Protein AF-A0A815H857-F1 (afdb_monomer_lite)

Foldseek 3Di:
DVVVVVVVVVVCVVVVNDPVVVVCPPDVPPPVCVVVVVVVVVVVVVVVVVVVVVVVVVVVVVVVCPVPPPVNVVVVVLVVVVVVLVVVVVVVVVVVQPVVLVVLVVVLVVVVVVLVVVVVVCVVVVPDDPVNVVVSVVVVVVSVVSNVDRPPDDDDDDPDCSRDDDDDDDDDDDDD

Organism: NCBI:txid392030

Secondary structure (DSSP, 8-state):
-HHHHHHHHHHHHHTT---HHHHHHH----TTTHHHHHHHHHHHHHHHHHHHHHHHHHHHHHHH-GGGSHHHHHHHHHHHHHHHHHHHHHHHHHHHHHHHHHHHHHHHHHHHHHHHHHHHHHHHTT---HHHHHHHHHHHHHHHHHHHSPPS-------S-SSPPP----------

pLDDT: mean 76.37, std 15.44, range [39.97, 94.25]

Structure (mmCIF, N/CA/C/O backbone):
data_AF-A0A815H857-F1
#
_entry.id   AF-A0A815H857-F1
#
loop_
_atom_site.group_PDB
_atom_site.id
_atom_site.type_symbol
_atom_site.label_atom_id
_atom_site.label_alt_id
_atom_site.label_comp_id
_atom_site.label_asym_id
_atom_site.label_entity_id
_atom_site.label_seq_id
_atom_site.pdbx_PDB_ins_code
_atom_site.Cartn_x
_atom_site.Cartn_y
_atom_site.Cartn_z
_atom_site.occupancy
_atom_site.B_iso_or_equiv
_atom_site.auth_seq_id
_atom_site.auth_comp_id
_atom_site.auth_asym_id
_atom_site.auth_atom_id
_atom_site.pdbx_PDB_model_num
ATOM 1 N N . THR A 1 1 ? -46.068 -2.236 51.084 1.00 50.84 1 THR A N 1
ATOM 2 C CA . THR A 1 1 ? -47.094 -2.532 52.115 1.00 50.84 1 THR A CA 1
ATOM 3 C C . THR A 1 1 ? -47.081 -1.530 53.270 1.00 50.84 1 THR A C 1
ATOM 5 O O . THR A 1 1 ? -48.155 -1.099 53.663 1.00 50.84 1 THR A O 1
ATOM 8 N N . PHE A 1 2 ? -45.919 -1.062 53.754 1.00 43.44 2 PHE A N 1
ATOM 9 C CA . PHE A 1 2 ? -45.809 -0.057 54.837 1.00 43.44 2 PHE A CA 1
ATOM 10 C C . PHE A 1 2 ? -46.367 1.346 54.489 1.00 43.44 2 PHE A C 1
ATOM 12 O O . PHE A 1 2 ? -47.055 1.949 55.307 1.00 43.44 2 PHE A O 1
ATOM 19 N N . CYS A 1 3 ? -46.169 1.842 53.257 1.00 43.06 3 CYS A N 1
ATOM 20 C CA . CYS A 1 3 ? -46.733 3.133 52.813 1.00 43.06 3 CYS A CA 1
ATOM 21 C C . CYS A 1 3 ? -48.271 3.134 52.748 1.00 43.06 3 CYS A C 1
ATOM 23 O O . CYS A 1 3 ? -48.902 4.136 53.070 1.00 43.06 3 CYS A O 1
ATOM 25 N N . ALA A 1 4 ? -48.880 1.999 52.389 1.00 42.31 4 ALA A N 1
ATOM 26 C CA . ALA A 1 4 ? -50.336 1.862 52.356 1.00 42.31 4 ALA A CA 1
ATOM 27 C C . ALA A 1 4 ? -50.934 1.883 53.773 1.00 42.31 4 ALA A C 1
ATOM 29 O O . ALA A 1 4 ? -51.968 2.499 53.996 1.00 42.31 4 ALA A O 1
ATOM 30 N N . LEU A 1 5 ? -50.247 1.278 54.748 1.00 49.97 5 LEU A N 1
ATOM 31 C CA . LEU A 1 5 ? -50.665 1.287 56.152 1.00 49.97 5 LEU A CA 1
ATOM 32 C C . LEU A 1 5 ? -50.499 2.667 56.803 1.00 49.97 5 LEU A C 1
ATOM 34 O O . LEU A 1 5 ? -51.369 3.078 57.563 1.00 49.97 5 LEU A O 1
ATOM 38 N N . TYR A 1 6 ? -49.440 3.412 56.469 1.00 55.31 6 TYR A N 1
ATOM 39 C CA . TYR A 1 6 ? -49.251 4.775 56.978 1.00 55.31 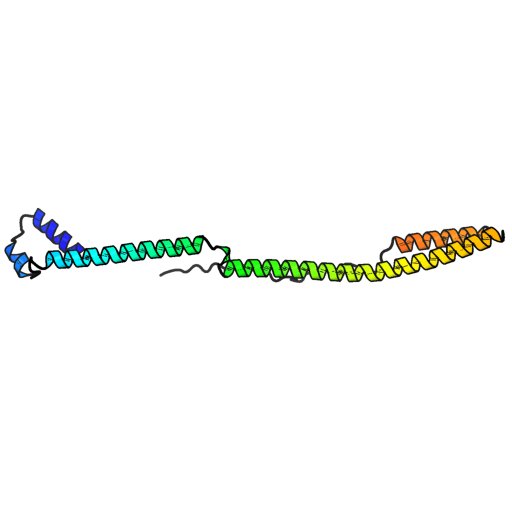6 TYR A CA 1
ATOM 40 C C . TYR A 1 6 ? -50.321 5.743 56.444 1.00 55.31 6 TYR A C 1
ATOM 42 O O . TYR A 1 6 ? -50.870 6.535 57.208 1.00 55.31 6 TYR A O 1
ATOM 50 N N . ALA A 1 7 ? -50.688 5.619 55.163 1.00 52.47 7 ALA A N 1
ATOM 51 C CA . ALA A 1 7 ? -51.769 6.401 54.564 1.00 52.47 7 ALA A CA 1
ATOM 52 C C . ALA A 1 7 ? -53.136 6.101 55.209 1.00 52.47 7 ALA A C 1
ATOM 54 O O . ALA A 1 7 ? -53.888 7.023 55.510 1.00 52.47 7 ALA A O 1
ATOM 55 N N . ILE A 1 8 ? -53.425 4.827 55.506 1.00 55.50 8 ILE A N 1
ATOM 56 C CA . ILE A 1 8 ? -54.661 4.414 56.195 1.00 55.50 8 ILE A CA 1
ATOM 57 C C . ILE A 1 8 ? -54.713 4.964 57.633 1.00 55.50 8 ILE A C 1
ATOM 59 O O . ILE A 1 8 ? -55.769 5.396 58.089 1.00 55.50 8 ILE A O 1
ATOM 63 N N . ILE A 1 9 ? -53.578 5.010 58.342 1.00 56.19 9 ILE A N 1
ATOM 64 C CA . ILE A 1 9 ? -53.494 5.552 59.710 1.00 56.19 9 ILE A CA 1
ATOM 65 C C . ILE A 1 9 ? -53.709 7.074 59.739 1.00 56.19 9 ILE A C 1
ATOM 67 O O . ILE A 1 9 ? -54.386 7.573 60.639 1.00 56.19 9 ILE A O 1
ATOM 71 N N . GLU A 1 10 ? -53.174 7.818 58.768 1.00 55.34 10 GLU A N 1
ATOM 72 C CA . GLU A 1 10 ? -53.419 9.265 58.646 1.00 55.34 10 GLU A CA 1
ATOM 73 C C . GLU A 1 10 ? -54.881 9.572 58.273 1.00 55.34 10 GLU A C 1
ATOM 75 O O . GLU A 1 10 ? -55.488 10.484 58.834 1.00 55.34 10 GLU A O 1
ATOM 80 N N . GLN A 1 11 ? -55.498 8.750 57.421 1.00 52.88 11 GLN A N 1
ATOM 81 C CA . GLN A 1 11 ? -56.905 8.899 57.035 1.00 52.88 11 GLN A CA 1
ATOM 82 C C . GLN A 1 11 ? -57.865 8.614 58.206 1.00 52.88 11 GLN A C 1
ATOM 84 O O . GLN A 1 11 ? -58.815 9.359 58.431 1.00 52.88 11 GLN A O 1
ATOM 89 N N . MET A 1 12 ? -57.550 7.622 59.046 1.00 51.62 12 MET A N 1
ATOM 90 C CA . MET A 1 12 ? -58.325 7.314 60.257 1.00 51.62 12 MET A CA 1
ATOM 91 C C . MET A 1 12 ? -58.136 8.334 61.401 1.00 51.62 12 MET A C 1
ATOM 93 O O . MET A 1 12 ? -59.004 8.435 62.272 1.00 51.62 12 MET A O 1
ATOM 97 N N . LYS A 1 13 ? -57.039 9.114 61.419 1.00 54.19 13 LYS A N 1
ATOM 98 C CA . LYS A 1 13 ? -56.880 10.270 62.331 1.00 54.19 13 LYS A CA 1
ATOM 99 C C . LYS A 1 13 ? -57.787 11.439 61.944 1.00 54.19 13 LYS A C 1
ATOM 101 O O . LYS A 1 13 ? -58.318 12.100 62.834 1.00 54.19 13 LYS A O 1
ATOM 106 N N . LEU A 1 14 ? -57.959 11.689 60.644 1.00 52.72 14 LEU A N 1
ATOM 107 C CA . LEU A 1 14 ? -58.806 12.767 60.118 1.00 52.72 14 LEU A CA 1
ATOM 108 C C . LEU A 1 14 ? -60.300 12.527 60.396 1.00 52.72 14 LEU A C 1
ATOM 110 O O . LEU A 1 14 ? -61.038 13.478 60.630 1.00 52.72 14 LEU A O 1
ATOM 114 N N . GLU A 1 15 ? -60.732 11.265 60.448 1.00 52.72 15 GLU A N 1
ATOM 115 C CA . GLU A 1 15 ? -62.126 10.864 60.705 1.00 52.72 15 GLU A CA 1
ATOM 116 C C . GLU A 1 15 ? -62.477 10.723 62.203 1.00 52.72 15 GLU A C 1
ATOM 118 O O . GLU A 1 15 ? -63.545 10.222 62.560 1.00 52.72 15 GLU A O 1
ATOM 123 N N . GLY A 1 16 ? -61.581 11.136 63.111 1.00 53.38 16 GLY A N 1
ATOM 124 C CA . GLY A 1 16 ? -61.845 11.185 64.557 1.00 53.38 16 GLY A CA 1
ATOM 125 C C . GLY A 1 16 ? -62.112 9.830 65.231 1.00 53.38 16 GLY A C 1
ATOM 126 O O . GLY A 1 16 ? -62.530 9.795 66.386 1.00 53.38 16 GLY A O 1
ATOM 127 N N . SER A 1 17 ? -61.858 8.713 64.543 1.00 55.81 17 SER A N 1
ATOM 128 C CA . SER A 1 17 ? -62.239 7.358 64.977 1.00 55.81 17 SER A CA 1
ATOM 129 C C . SER A 1 17 ? -61.055 6.509 65.463 1.00 55.81 17 SER A C 1
ATOM 131 O O . SER A 1 17 ? -61.109 5.279 65.453 1.00 55.81 17 SER A O 1
ATOM 133 N N . LEU A 1 18 ? -59.960 7.136 65.904 1.00 47.88 18 LEU A N 1
ATOM 134 C CA . LEU A 1 18 ? -58.748 6.411 66.288 1.00 47.88 18 LEU A CA 1
ATOM 135 C C . LEU A 1 18 ? -58.711 6.082 67.789 1.00 47.88 18 LEU A C 1
ATOM 137 O O . LEU A 1 18 ? -58.191 6.838 68.610 1.00 47.88 18 LEU A O 1
ATOM 141 N N . ASN A 1 19 ? -59.214 4.904 68.159 1.00 52.84 19 ASN A N 1
ATOM 142 C CA . ASN A 1 19 ? -58.981 4.352 69.492 1.00 52.84 19 ASN A CA 1
ATOM 143 C C . ASN A 1 19 ? -57.547 3.792 69.578 1.00 52.84 19 ASN A C 1
ATOM 145 O O . ASN A 1 19 ? -57.268 2.670 69.150 1.00 52.84 19 ASN A O 1
ATOM 149 N N . ILE A 1 20 ? -56.635 4.584 70.149 1.00 49.69 20 ILE A N 1
ATOM 150 C CA . ILE A 1 20 ? -55.205 4.268 70.347 1.00 49.69 20 ILE A CA 1
ATOM 151 C C . ILE A 1 20 ? -54.976 2.895 71.013 1.00 49.69 20 ILE A C 1
ATOM 153 O O . ILE A 1 20 ? -53.960 2.249 70.753 1.00 49.69 20 ILE A O 1
ATOM 157 N N . TYR A 1 21 ? -55.929 2.398 71.811 1.00 46.75 21 TYR A N 1
ATOM 158 C CA . TYR A 1 21 ? -55.826 1.081 72.448 1.00 46.75 21 TYR A CA 1
ATOM 159 C C . TYR A 1 21 ? -55.959 -0.099 71.476 1.00 46.75 21 TYR A C 1
ATOM 161 O O . TYR A 1 21 ? -55.425 -1.173 71.753 1.00 46.75 21 TYR A O 1
ATOM 169 N N . VAL A 1 22 ? -56.650 0.071 70.344 1.00 50.25 22 VAL A N 1
ATOM 170 C CA . VAL A 1 22 ? -56.871 -1.012 69.369 1.00 50.25 22 VAL A CA 1
ATOM 171 C C . VAL A 1 22 ? -55.644 -1.194 68.472 1.00 50.25 22 VAL A C 1
ATOM 173 O O . VAL A 1 22 ? -55.222 -2.325 68.232 1.00 50.25 22 VAL A O 1
ATOM 176 N N . LEU A 1 23 ? -54.992 -0.094 68.076 1.00 49.12 23 LEU A N 1
ATOM 177 C CA . LEU A 1 23 ? -53.733 -0.136 67.319 1.00 49.12 23 LEU A CA 1
ATOM 178 C C . LEU A 1 23 ? -52.593 -0.784 68.120 1.00 49.12 23 LEU A C 1
ATOM 180 O O . LEU A 1 23 ? -51.817 -1.558 67.566 1.00 49.12 23 LEU A O 1
ATOM 184 N N . ALA A 1 24 ? -52.540 -0.544 69.434 1.00 46.84 24 ALA A N 1
ATOM 185 C CA . ALA A 1 24 ? -51.537 -1.138 70.319 1.00 46.84 24 ALA A CA 1
ATOM 186 C C . ALA A 1 24 ? -51.683 -2.665 70.498 1.00 46.84 24 ALA A C 1
ATOM 188 O O . ALA A 1 24 ? -50.728 -3.324 70.904 1.00 46.84 24 ALA A O 1
ATOM 189 N N . LYS A 1 25 ? -52.863 -3.234 70.204 1.00 47.34 25 LYS A N 1
ATOM 190 C CA . LYS A 1 25 ? -53.132 -4.678 70.318 1.00 47.34 25 LYS A CA 1
ATOM 191 C C . LYS A 1 25 ? -52.886 -5.463 69.029 1.00 47.34 25 LYS A C 1
ATOM 193 O O . LYS A 1 25 ? -52.606 -6.653 69.119 1.00 47.34 25 LYS A O 1
ATOM 198 N N . LEU A 1 26 ? -53.006 -4.834 67.859 1.00 46.59 26 LEU A N 1
ATOM 199 C CA . LEU A 1 26 ? -52.917 -5.533 66.569 1.00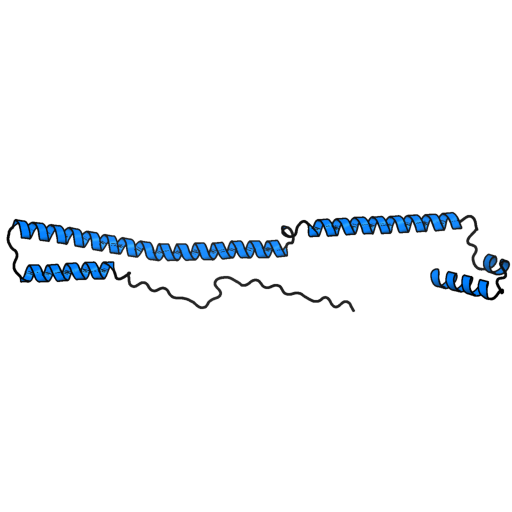 46.59 26 LEU A CA 1
ATOM 200 C C . LEU A 1 26 ? -51.491 -5.623 66.008 1.00 46.59 26 LEU A C 1
ATOM 202 O O . LEU A 1 26 ? -51.217 -6.524 65.224 1.00 46.59 26 LEU A O 1
ATOM 206 N N . TYR A 1 27 ? -50.575 -4.754 66.442 1.00 52.59 27 TYR A N 1
ATOM 207 C CA . TYR A 1 27 ? -49.161 -4.827 66.070 1.00 52.59 27 TYR A CA 1
ATOM 208 C C . TYR A 1 27 ? -48.274 -4.528 67.283 1.00 52.59 27 TYR A C 1
ATOM 210 O O . TYR A 1 27 ? -48.103 -3.361 67.643 1.00 52.59 27 TYR A O 1
ATOM 218 N N . PRO A 1 28 ? -47.671 -5.543 67.925 1.00 46.62 28 PRO A N 1
ATOM 219 C CA . PRO A 1 28 ? -46.757 -5.325 69.029 1.00 46.62 28 PRO A CA 1
ATOM 220 C C . PRO A 1 28 ? -45.374 -4.971 68.472 1.00 46.62 28 PRO A C 1
ATOM 222 O O . PRO A 1 28 ? -44.426 -5.735 68.621 1.00 46.62 28 PRO A O 1
ATOM 225 N N . ILE A 1 29 ? -45.228 -3.806 67.837 1.00 52.72 29 ILE A N 1
ATOM 226 C CA . ILE A 1 29 ? -43.901 -3.189 67.787 1.00 52.72 29 ILE A CA 1
ATOM 227 C C . ILE A 1 29 ? -43.724 -2.560 69.166 1.00 52.72 29 ILE A C 1
ATOM 229 O O . ILE A 1 29 ? -44.412 -1.590 69.502 1.00 52.72 29 ILE A O 1
ATOM 233 N N . ARG A 1 30 ? -42.873 -3.143 70.023 1.00 49.09 30 ARG A N 1
ATOM 234 C CA . ARG A 1 30 ? -42.589 -2.521 71.322 1.00 49.09 30 ARG A CA 1
ATOM 235 C C . ARG A 1 30 ? -42.066 -1.118 71.035 1.00 49.09 30 ARG A C 1
ATOM 237 O O . ARG A 1 30 ? -41.189 -0.937 70.197 1.00 49.09 30 ARG A O 1
ATOM 244 N N . ARG A 1 31 ? -42.571 -0.113 71.751 1.00 49.88 31 ARG A N 1
ATOM 245 C CA . ARG A 1 31 ? -42.131 1.294 71.638 1.00 49.88 31 ARG A CA 1
ATOM 246 C C . ARG A 1 31 ? -40.601 1.458 71.738 1.00 49.88 31 ARG A C 1
ATOM 248 O O . ARG A 1 31 ? -40.066 2.439 71.240 1.00 49.88 31 ARG A O 1
ATOM 255 N N . SER A 1 32 ? -39.918 0.492 72.361 1.00 54.78 32 SER A N 1
ATOM 256 C CA . SER A 1 32 ? -38.460 0.382 72.489 1.00 54.78 32 SER A CA 1
ATOM 257 C C . SER A 1 32 ? -37.714 -0.035 71.214 1.00 54.78 32 SER A C 1
ATOM 259 O O . SER A 1 32 ? -36.504 0.156 71.150 1.00 54.78 32 SER A O 1
ATOM 261 N N . ASP A 1 33 ? -38.405 -0.601 70.221 1.00 57.28 33 ASP A N 1
ATOM 262 C CA . ASP A 1 33 ? -37.807 -1.165 69.002 1.00 57.28 33 ASP A CA 1
ATOM 263 C C . ASP A 1 33 ? -37.968 -0.229 67.788 1.00 57.28 33 ASP A C 1
ATOM 265 O O . ASP A 1 33 ? -37.249 -0.366 66.803 1.00 57.28 33 ASP A O 1
ATOM 269 N N . LEU A 1 34 ? -38.837 0.790 67.887 1.00 61.28 34 LEU A N 1
ATOM 270 C CA . LEU A 1 34 ? -38.999 1.855 66.883 1.00 61.28 34 LEU A CA 1
ATOM 271 C C . LEU A 1 34 ? -37.680 2.584 66.552 1.00 61.28 34 LEU A C 1
ATOM 273 O O . LEU A 1 34 ? -37.386 2.760 65.371 1.00 61.28 34 LEU A O 1
ATOM 277 N N . PRO A 1 35 ? -36.866 2.992 67.550 1.00 71.25 35 PRO A N 1
ATOM 278 C CA . PRO A 1 35 ? -35.584 3.640 67.286 1.00 71.25 35 PRO A CA 1
ATOM 279 C C . PRO A 1 35 ? -34.603 2.709 66.572 1.00 71.25 35 PRO A C 1
ATOM 281 O O . PRO A 1 35 ? -33.876 3.161 65.698 1.00 71.25 35 PRO A O 1
ATOM 284 N N . LYS A 1 36 ? -34.617 1.407 66.896 1.00 68.19 36 LYS A N 1
ATOM 285 C CA . LYS A 1 36 ? -33.760 0.402 66.249 1.00 68.19 36 LYS A CA 1
ATOM 286 C C . LYS A 1 36 ? -34.154 0.183 64.792 1.00 68.19 36 LYS A C 1
ATOM 288 O O . LYS A 1 36 ? -33.296 0.239 63.927 1.00 68.19 36 LYS A O 1
ATOM 293 N N . HIS A 1 37 ? -35.446 0.040 64.517 1.00 68.00 37 HIS A N 1
ATOM 294 C CA . HIS A 1 37 ? -35.965 -0.105 63.157 1.00 68.00 37 HIS A CA 1
ATOM 295 C C . HIS A 1 37 ? -35.716 1.152 62.304 1.00 68.00 37 HIS A C 1
ATOM 297 O O . HIS A 1 37 ? -35.391 1.066 61.124 1.00 68.00 37 HIS A O 1
ATOM 303 N N . HIS A 1 38 ? -35.835 2.346 62.895 1.00 71.25 38 HIS A N 1
ATOM 304 C CA . HIS A 1 38 ? -35.451 3.589 62.223 1.00 71.25 38 HIS A CA 1
ATOM 305 C C . HIS A 1 38 ? -33.942 3.628 61.942 1.00 71.25 38 HIS A C 1
ATOM 307 O O . HIS A 1 38 ? -33.533 4.013 60.852 1.00 71.25 38 HIS A O 1
ATOM 313 N N . GLN A 1 39 ? -33.112 3.215 62.904 1.00 80.56 39 GLN A N 1
ATOM 314 C CA . GLN A 1 39 ? -31.663 3.116 62.727 1.00 80.56 39 GLN A CA 1
ATOM 315 C C . GLN A 1 39 ? -31.303 2.152 61.585 1.00 80.56 39 GLN A C 1
ATOM 317 O O . GLN A 1 39 ? -30.471 2.487 60.752 1.00 80.56 39 GLN A O 1
ATOM 322 N N . GLU A 1 40 ? -31.956 0.991 61.509 1.00 78.44 40 GLU A N 1
ATOM 323 C CA . GLU A 1 40 ? -31.765 0.001 60.440 1.00 78.44 40 GLU A CA 1
ATOM 324 C C . GLU A 1 40 ? -32.107 0.575 59.058 1.00 78.44 40 GLU A C 1
ATOM 326 O O . GLU A 1 40 ? -31.330 0.417 58.121 1.00 78.44 40 GLU A O 1
ATOM 331 N N . HIS A 1 41 ? -33.208 1.321 58.941 1.00 72.31 41 HIS A N 1
ATOM 332 C CA . HIS A 1 41 ? -33.585 1.988 57.691 1.00 72.31 41 HIS A CA 1
ATOM 333 C C . HIS A 1 41 ? -32.607 3.098 57.284 1.00 72.31 41 HIS A C 1
ATOM 335 O O . HIS A 1 41 ? -32.341 3.281 56.098 1.00 72.31 41 HIS A O 1
ATOM 341 N N . VAL A 1 42 ? -32.071 3.849 58.251 1.00 84.38 42 VAL A N 1
ATOM 342 C CA . VAL A 1 42 ? -31.042 4.866 57.982 1.00 84.38 42 VAL A CA 1
ATOM 343 C C . VAL A 1 42 ? -29.766 4.206 57.462 1.00 84.38 42 VAL A C 1
ATOM 345 O O . VAL A 1 42 ? -29.215 4.671 56.471 1.00 84.38 42 VAL A O 1
ATOM 348 N N . LEU A 1 43 ? -29.347 3.088 58.059 1.00 88.50 43 LEU A N 1
ATOM 349 C CA . LEU A 1 43 ? -28.185 2.323 57.598 1.00 88.50 43 LEU A CA 1
ATOM 350 C C . LEU A 1 43 ? -28.389 1.754 56.185 1.00 88.50 43 LEU A C 1
ATOM 352 O O . LEU A 1 43 ? -27.466 1.759 55.372 1.00 88.50 43 LEU A O 1
ATOM 356 N N . GLU A 1 44 ? -29.595 1.276 55.871 1.00 86.44 44 GLU A 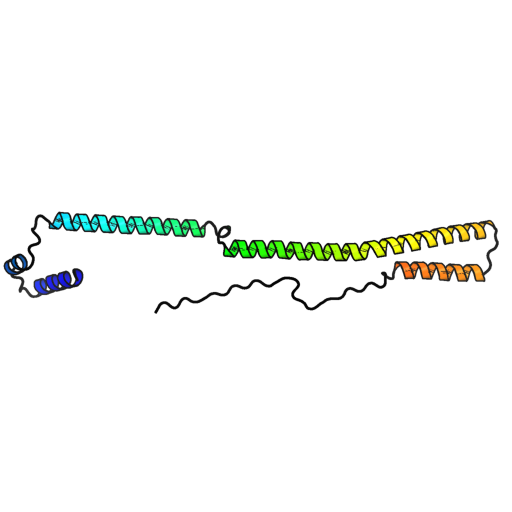N 1
ATOM 357 C CA . GLU A 1 44 ? -29.928 0.799 54.526 1.00 86.44 44 GLU A CA 1
ATOM 358 C C . GLU A 1 44 ? -29.901 1.940 53.499 1.00 86.44 44 GLU A C 1
ATOM 360 O O . GLU A 1 44 ? -29.343 1.785 52.412 1.00 86.44 44 GLU A O 1
ATOM 365 N N . LEU A 1 45 ? -30.426 3.114 53.861 1.00 86.62 45 LEU A N 1
ATOM 366 C CA . LEU A 1 45 ? -30.375 4.303 53.016 1.00 86.62 45 LEU A CA 1
ATOM 367 C C . LEU A 1 45 ? -28.933 4.775 52.778 1.00 86.62 45 LEU A C 1
ATOM 369 O O . LEU A 1 45 ? -28.573 5.054 51.638 1.00 86.62 45 LEU A O 1
ATOM 373 N N . GLU A 1 46 ? -28.097 4.829 53.816 1.00 91.62 46 GLU A N 1
ATOM 374 C CA . GLU A 1 46 ? -26.676 5.188 53.696 1.00 91.62 46 GLU A CA 1
ATOM 375 C C . GLU A 1 46 ? -25.923 4.229 52.768 1.00 91.62 46 GLU A C 1
ATOM 377 O O . GLU A 1 46 ? -25.098 4.659 51.955 1.00 91.62 46 GLU A O 1
ATOM 382 N N . LYS A 1 47 ? -26.250 2.933 52.828 1.00 90.94 47 LYS A N 1
ATOM 383 C CA . LYS A 1 47 ? -25.694 1.937 51.912 1.00 90.94 47 LYS A CA 1
ATOM 384 C C . LYS A 1 47 ? -26.108 2.209 50.465 1.00 90.94 47 LYS A C 1
ATOM 386 O O . LYS A 1 47 ? -25.248 2.222 49.593 1.00 90.94 47 LYS A O 1
ATOM 391 N N . ILE A 1 48 ? -27.389 2.490 50.218 1.00 88.88 48 ILE A N 1
ATOM 392 C CA . ILE A 1 48 ? -27.890 2.824 48.874 1.00 88.88 48 ILE A CA 1
ATOM 393 C C . ILE A 1 48 ? -27.208 4.085 48.331 1.00 88.88 48 ILE A C 1
ATOM 395 O O . ILE A 1 48 ? -26.819 4.115 47.167 1.00 88.88 48 ILE A O 1
ATOM 399 N N . VAL A 1 49 ? -27.038 5.118 49.159 1.00 90.75 49 VAL A N 1
ATOM 400 C CA . VAL A 1 49 ? -26.343 6.352 48.761 1.00 90.75 49 VAL A CA 1
ATOM 401 C C . VAL A 1 49 ? -24.890 6.053 48.390 1.00 90.75 49 VAL A C 1
ATOM 403 O O . VAL A 1 49 ? -24.435 6.464 47.327 1.00 90.75 49 VAL A O 1
ATOM 406 N N . THR A 1 50 ? -24.196 5.256 49.204 1.00 92.38 50 THR A N 1
ATOM 407 C CA . THR A 1 50 ? -22.810 4.841 48.935 1.00 92.38 50 THR A CA 1
ATOM 408 C C . THR A 1 50 ? -22.698 4.031 47.639 1.00 92.38 50 THR A C 1
ATOM 410 O O . THR A 1 50 ? -21.771 4.236 46.849 1.00 92.38 50 THR A O 1
ATOM 413 N N . ASP A 1 51 ? -23.648 3.129 47.387 1.00 88.94 51 ASP A N 1
ATOM 414 C CA . ASP A 1 51 ? -23.708 2.334 46.159 1.00 88.94 51 ASP A CA 1
ATOM 415 C C . ASP A 1 51 ? -23.952 3.234 44.931 1.00 88.94 51 ASP A C 1
ATOM 417 O O . ASP A 1 51 ? -23.298 3.060 43.899 1.00 88.94 51 ASP A O 1
ATOM 421 N N . CYS A 1 52 ? -24.828 4.239 45.047 1.00 87.81 52 CYS A N 1
ATOM 422 C CA . CYS A 1 52 ? -25.070 5.240 44.004 1.00 87.81 52 CYS A CA 1
ATOM 423 C C . CYS A 1 52 ? -23.821 6.079 43.701 1.00 87.81 52 CYS A C 1
ATOM 425 O O . CYS A 1 52 ? -23.460 6.222 42.531 1.00 87.81 52 CYS A O 1
ATOM 427 N N . ASP A 1 53 ? -23.130 6.581 44.726 1.00 91.50 53 ASP A N 1
ATOM 428 C CA . ASP A 1 53 ? -21.899 7.364 44.564 1.00 91.50 53 ASP A CA 1
ATOM 429 C C . ASP A 1 53 ? -20.794 6.527 43.901 1.00 91.50 53 ASP A C 1
ATOM 431 O O . ASP A 1 53 ? -20.106 6.974 42.979 1.00 91.50 53 ASP A O 1
ATOM 435 N N . THR A 1 54 ? -20.662 5.264 44.317 1.00 89.56 54 THR A N 1
ATOM 436 C CA . THR A 1 54 ? -19.724 4.305 43.717 1.00 89.56 54 THR A CA 1
ATOM 437 C C . THR A 1 54 ? -20.059 4.057 42.246 1.00 89.56 54 THR A C 1
ATOM 439 O O . THR A 1 54 ? -19.175 4.060 41.387 1.00 89.56 54 THR A O 1
ATOM 442 N N . PHE A 1 55 ? -21.341 3.883 41.924 1.00 86.44 55 PHE A N 1
ATOM 443 C CA . PHE A 1 55 ? -21.793 3.690 40.551 1.00 86.44 55 PHE A CA 1
ATOM 444 C C . PHE A 1 55 ? -21.542 4.926 39.676 1.00 86.44 55 PHE A C 1
ATOM 446 O O . PHE A 1 55 ? -21.060 4.794 38.549 1.00 86.44 55 PHE A O 1
ATOM 453 N N . GLN A 1 56 ? -21.786 6.128 40.200 1.00 85.94 56 GLN A N 1
ATOM 454 C CA . GLN A 1 56 ? -21.517 7.382 39.499 1.00 85.94 56 GLN A CA 1
ATOM 455 C C . GLN A 1 56 ? -20.020 7.576 39.216 1.00 85.94 56 GLN A C 1
ATOM 457 O O . GLN A 1 56 ? -19.647 8.015 38.121 1.00 85.94 56 GLN A O 1
ATOM 462 N N . ASN A 1 57 ? -19.156 7.189 40.157 1.00 81.19 57 ASN A N 1
ATOM 463 C CA . ASN A 1 57 ? -17.709 7.185 39.951 1.00 81.19 57 ASN A CA 1
ATOM 464 C C . ASN A 1 57 ? -17.297 6.198 38.849 1.00 81.19 57 ASN A C 1
ATOM 466 O O . ASN A 1 57 ? -16.566 6.584 37.939 1.00 81.19 57 ASN A O 1
ATOM 470 N N . ASN A 1 58 ? -17.844 4.979 38.850 1.00 79.75 58 ASN A N 1
ATOM 471 C CA . ASN A 1 58 ? -17.570 3.979 37.811 1.00 79.75 58 ASN A CA 1
ATOM 472 C C . ASN A 1 58 ? -17.991 4.452 36.405 1.00 79.75 58 ASN A C 1
ATOM 474 O O . ASN A 1 58 ? -17.266 4.230 35.433 1.00 79.75 58 ASN A O 1
ATOM 478 N N . ILE A 1 59 ? -19.139 5.131 36.279 1.00 79.38 59 ILE A N 1
ATOM 479 C CA . ILE A 1 59 ? -19.575 5.749 35.014 1.00 79.38 59 ILE A CA 1
ATOM 480 C C . ILE A 1 59 ? -18.581 6.831 34.585 1.00 79.38 59 ILE A C 1
ATOM 482 O O . ILE A 1 59 ? -18.116 6.829 33.446 1.00 79.38 59 ILE A O 1
ATOM 486 N N . SER A 1 60 ? -18.214 7.719 35.508 1.00 80.12 60 SER A N 1
ATOM 487 C CA . SER A 1 60 ? -17.285 8.823 35.243 1.00 80.12 60 SER A CA 1
ATOM 488 C C . SER A 1 60 ? -15.899 8.327 34.815 1.00 80.12 60 SER A C 1
ATOM 490 O O . SER A 1 60 ? -15.237 8.950 33.984 1.00 80.12 60 SER A O 1
ATOM 492 N N . GLU A 1 61 ? -15.439 7.199 35.357 1.00 74.62 61 GLU A N 1
ATOM 493 C CA . GLU A 1 61 ? -14.201 6.540 34.932 1.00 74.62 61 GLU A CA 1
ATOM 494 C C . GLU A 1 61 ? -14.321 5.938 33.522 1.00 74.62 61 GLU A C 1
ATOM 496 O O . GLU A 1 61 ? -13.424 6.130 32.701 1.00 74.62 61 GLU A O 1
ATOM 501 N N . GLN A 1 62 ? -15.450 5.303 33.183 1.00 67.94 62 GLN A N 1
ATOM 502 C CA . GLN A 1 62 ? -15.708 4.792 31.825 1.00 67.94 62 GLN A CA 1
ATOM 503 C C . GLN A 1 62 ? -15.897 5.887 30.759 1.00 67.94 62 GLN A C 1
ATOM 505 O O . GLN A 1 62 ? -15.721 5.637 29.558 1.00 67.94 62 GLN A O 1
ATOM 510 N N . GLU A 1 63 ? -16.296 7.093 31.156 1.00 67.69 63 GLU A N 1
ATOM 511 C CA . GLU A 1 63 ? -16.379 8.254 30.264 1.00 67.69 63 GLU A CA 1
ATOM 512 C C . GLU A 1 63 ? -15.004 8.835 29.933 1.00 67.69 63 GLU A C 1
ATOM 514 O O . GLU A 1 63 ? -14.775 9.256 28.798 1.00 67.69 63 GLU A O 1
ATOM 519 N N . LYS A 1 64 ? -14.071 8.817 30.891 1.00 70.56 64 LYS A N 1
ATOM 520 C CA . LYS A 1 64 ? -12.727 9.385 30.717 1.00 70.56 64 LYS A CA 1
ATOM 521 C C . LYS A 1 64 ? -11.850 8.588 29.752 1.00 70.56 64 LYS A C 1
ATOM 523 O O . LYS A 1 64 ? -10.923 9.161 29.185 1.00 70.56 64 LYS A O 1
ATOM 528 N N . ASP A 1 65 ? -12.152 7.310 29.518 1.00 66.50 65 ASP A N 1
ATOM 529 C CA . ASP A 1 65 ? -11.326 6.431 28.687 1.00 66.50 65 ASP A CA 1
ATOM 530 C C . ASP A 1 65 ? -12.056 5.882 27.451 1.00 66.50 65 ASP A C 1
ATOM 532 O O . ASP A 1 65 ? -12.258 4.679 27.258 1.00 66.50 65 ASP A O 1
ATOM 536 N N . LEU A 1 66 ? -12.457 6.797 26.565 1.00 64.62 66 LEU A N 1
ATOM 537 C CA . LEU A 1 66 ? -13.049 6.452 25.268 1.00 64.62 66 LEU A CA 1
ATOM 538 C C . LEU A 1 66 ? -12.127 5.562 24.415 1.00 64.62 66 LEU A C 1
ATOM 540 O O . LEU A 1 66 ? -12.621 4.730 23.655 1.00 64.62 66 LEU A O 1
ATOM 544 N N . ASN A 1 67 ? -10.806 5.693 24.573 1.00 58.59 67 ASN A N 1
ATOM 545 C CA . ASN A 1 67 ? -9.809 4.924 23.825 1.00 58.59 67 ASN A CA 1
ATOM 546 C C . ASN A 1 67 ? -9.633 3.484 24.339 1.00 58.59 67 ASN A C 1
ATOM 548 O O . ASN A 1 67 ? -9.206 2.627 23.565 1.00 58.59 67 ASN A O 1
ATOM 552 N N . HIS A 1 68 ? -9.995 3.182 25.593 1.00 62.00 68 HIS A N 1
ATOM 553 C CA . HIS A 1 68 ? -10.011 1.806 26.114 1.00 62.00 68 HIS A CA 1
ATOM 554 C C . HIS A 1 68 ? -11.303 1.050 25.804 1.00 62.00 68 HIS A C 1
ATOM 556 O O . HIS A 1 68 ? -11.377 -0.164 26.021 1.00 62.00 68 HIS A O 1
ATOM 562 N N . ARG A 1 69 ? -12.321 1.713 25.239 1.00 76.94 69 ARG A N 1
ATOM 563 C CA . ARG A 1 69 ? -13.513 1.010 24.757 1.00 76.94 69 ARG A CA 1
ATOM 564 C C . ARG A 1 69 ? -13.093 0.047 23.649 1.00 76.94 69 ARG A C 1
ATOM 566 O O . ARG A 1 69 ? -12.633 0.466 22.589 1.00 76.94 69 ARG A O 1
ATOM 573 N N . SER A 1 70 ? -13.291 -1.252 23.883 1.00 79.81 70 SER A N 1
ATOM 574 C CA . SER A 1 70 ? -12.867 -2.332 22.976 1.00 79.81 70 SER A CA 1
ATOM 575 C C . SER A 1 70 ? -13.286 -2.096 21.516 1.00 79.81 70 SER A C 1
ATOM 577 O O . SER A 1 70 ? -12.507 -2.362 20.606 1.00 79.81 70 SER A O 1
ATOM 579 N N . LEU A 1 71 ? -14.478 -1.535 21.283 1.00 84.12 71 LEU A N 1
ATOM 580 C CA . LEU A 1 71 ? -14.972 -1.219 19.939 1.00 84.12 71 LEU A CA 1
ATOM 581 C C . LEU A 1 71 ? -14.210 -0.062 19.271 1.00 84.12 71 LEU A C 1
ATOM 583 O O . LEU A 1 71 ? -13.915 -0.145 18.084 1.00 84.12 71 LEU A O 1
ATOM 587 N N . VAL A 1 72 ? -13.858 0.992 20.017 1.00 85.00 72 VAL A N 1
ATOM 588 C CA . VAL A 1 72 ? -13.055 2.116 19.497 1.00 85.00 72 VAL A CA 1
ATOM 589 C C . VAL A 1 72 ? -11.656 1.626 19.138 1.00 85.00 72 VAL A C 1
ATOM 591 O O . VAL A 1 72 ? -11.158 1.918 18.054 1.00 85.00 72 VAL A O 1
ATOM 594 N N . LYS A 1 73 ? -11.056 0.792 19.994 1.00 84.62 73 LYS A N 1
ATOM 595 C CA . LYS A 1 73 ? -9.766 0.157 19.709 1.00 84.62 73 LYS A CA 1
ATOM 596 C C . LYS A 1 73 ? -9.807 -0.686 18.430 1.00 84.62 73 LYS A C 1
ATOM 598 O O . LYS A 1 73 ? -8.908 -0.559 17.608 1.00 84.62 73 LYS A O 1
ATOM 603 N N . GLN A 1 74 ? -10.865 -1.475 18.225 1.00 86.38 74 GLN A N 1
ATOM 604 C CA . GLN A 1 74 ? -11.049 -2.262 16.997 1.00 86.38 74 GLN A CA 1
ATOM 605 C C . GLN A 1 74 ? -11.158 -1.383 15.743 1.00 86.38 74 GLN A C 1
ATOM 607 O O . GLN A 1 74 ? -10.585 -1.722 14.709 1.00 86.38 74 GLN A O 1
ATOM 612 N N . VAL A 1 75 ? -11.857 -0.244 15.821 1.00 88.62 75 VAL A N 1
ATOM 613 C CA . VAL A 1 75 ? -11.928 0.720 14.709 1.00 88.62 75 VAL A CA 1
ATOM 614 C C . VAL A 1 75 ? -10.550 1.323 14.424 1.00 88.62 75 VAL A C 1
ATOM 616 O O . VAL A 1 75 ? -10.137 1.355 13.267 1.00 88.62 75 VAL A O 1
ATOM 619 N N . ASN A 1 76 ? -9.813 1.723 15.463 1.00 87.25 76 ASN A N 1
ATOM 620 C CA . ASN A 1 76 ? -8.471 2.297 15.327 1.00 87.25 76 ASN A CA 1
ATOM 621 C C . ASN A 1 76 ? -7.466 1.292 14.734 1.00 87.25 76 ASN A C 1
ATOM 623 O O . ASN A 1 76 ? -6.650 1.644 13.882 1.00 87.25 76 ASN A O 1
ATOM 627 N N . GLU A 1 77 ? -7.517 0.031 15.170 1.00 89.81 77 GLU A N 1
ATOM 628 C CA . GLU A 1 77 ? -6.693 -1.051 14.618 1.00 89.81 77 GLU A CA 1
ATOM 629 C C . GLU A 1 77 ? -7.021 -1.289 13.142 1.00 89.81 77 GLU A C 1
ATOM 631 O O . GLU A 1 77 ? -6.116 -1.306 12.304 1.00 89.81 77 GLU A O 1
ATOM 636 N N . TRP A 1 78 ? -8.311 -1.384 12.807 1.00 92.88 78 TRP A N 1
ATOM 637 C CA . TRP A 1 78 ? -8.766 -1.530 11.427 1.00 92.88 78 TRP A CA 1
ATOM 638 C C . TRP A 1 78 ? -8.307 -0.368 10.534 1.00 92.88 78 TRP A C 1
ATOM 640 O O . TRP A 1 78 ? -7.839 -0.606 9.418 1.00 92.88 78 TRP A O 1
ATOM 650 N N . GLU A 1 79 ? -8.398 0.876 11.012 1.00 91.88 79 GLU A N 1
ATOM 651 C CA . GLU A 1 79 ? -7.950 2.066 10.281 1.00 91.88 79 GLU A CA 1
ATOM 652 C C . GLU A 1 79 ? -6.448 1.995 9.988 1.00 91.88 79 GLU A C 1
ATOM 654 O O . GLU A 1 79 ? -6.022 2.092 8.831 1.00 91.88 79 GLU A O 1
ATOM 659 N N . ARG A 1 80 ? -5.640 1.765 11.029 1.00 92.38 80 ARG A N 1
ATOM 660 C CA . ARG A 1 80 ? -4.181 1.689 10.917 1.00 92.38 80 ARG A CA 1
ATOM 661 C C . ARG A 1 80 ? -3.751 0.597 9.938 1.00 92.38 80 ARG A C 1
ATOM 663 O O . ARG A 1 80 ? -2.908 0.840 9.070 1.00 92.38 80 ARG A O 1
ATOM 670 N N . ASP A 1 81 ? -4.336 -0.589 10.060 1.00 91.81 81 ASP A N 1
ATOM 671 C CA . ASP A 1 81 ? -3.988 -1.736 9.226 1.00 91.81 81 ASP A CA 1
ATOM 672 C C . ASP A 1 81 ? -4.425 -1.521 7.765 1.00 91.81 81 ASP A C 1
ATOM 674 O O . ASP A 1 81 ? -3.707 -1.895 6.834 1.00 91.81 81 ASP A O 1
ATOM 678 N N . SER A 1 82 ? -5.560 -0.851 7.543 1.00 93.62 82 SER A N 1
ATOM 679 C CA . SER A 1 82 ? -6.040 -0.485 6.204 1.00 93.62 82 SER A CA 1
ATOM 680 C C . SER A 1 82 ? -5.113 0.521 5.519 1.00 93.62 82 SER A C 1
ATOM 682 O O . SER A 1 82 ? -4.717 0.315 4.370 1.00 93.62 82 SER A O 1
ATOM 684 N N . ILE A 1 83 ? -4.693 1.574 6.229 1.00 91.88 83 ILE A N 1
ATOM 685 C CA . ILE A 1 83 ? -3.735 2.564 5.712 1.00 91.88 83 ILE A CA 1
ATOM 686 C C . ILE A 1 83 ? -2.406 1.894 5.351 1.00 91.88 83 ILE A C 1
ATOM 688 O O . ILE A 1 83 ? -1.821 2.192 4.307 1.00 91.88 83 ILE A O 1
ATOM 692 N N . MET A 1 84 ? -1.926 0.984 6.199 1.00 92.62 84 MET A N 1
ATOM 693 C CA . MET A 1 84 ? -0.687 0.250 5.956 1.00 92.62 84 MET A CA 1
ATOM 694 C C . MET A 1 84 ? -0.766 -0.591 4.676 1.00 92.62 84 MET A C 1
ATOM 696 O O . MET A 1 84 ? 0.143 -0.508 3.851 1.00 92.62 84 MET A O 1
ATOM 700 N N . LYS A 1 85 ? -1.872 -1.316 4.457 1.00 91.62 85 LYS A N 1
ATOM 701 C CA . LYS A 1 85 ? -2.099 -2.083 3.220 1.00 91.62 85 LYS A CA 1
ATOM 702 C C . LYS A 1 85 ? -2.080 -1.194 1.979 1.00 91.62 85 LYS A C 1
ATOM 704 O O . LYS A 1 85 ? -1.382 -1.513 1.022 1.00 91.62 85 LYS A O 1
ATOM 709 N N . ILE A 1 86 ? -2.775 -0.052 2.012 1.00 92.50 86 ILE A N 1
ATOM 710 C CA . ILE A 1 86 ? -2.777 0.914 0.898 1.00 92.50 86 ILE A CA 1
ATOM 711 C C . ILE A 1 86 ? -1.353 1.377 0.589 1.00 92.50 86 ILE A C 1
ATOM 713 O O . ILE A 1 86 ? -0.937 1.368 -0.568 1.00 92.50 86 ILE A O 1
ATOM 717 N N . LYS A 1 87 ? -0.598 1.778 1.618 1.00 93.69 87 LYS A N 1
ATOM 718 C CA . LYS A 1 87 ? 0.772 2.275 1.446 1.00 93.69 87 LYS A CA 1
ATOM 719 C C . LYS A 1 87 ? 1.692 1.212 0.857 1.00 93.69 87 LYS A C 1
ATOM 721 O O . LYS A 1 87 ? 2.438 1.523 -0.066 1.00 93.69 87 LYS A O 1
ATOM 726 N N . GLN A 1 88 ? 1.625 -0.015 1.367 1.00 93.19 88 GLN A N 1
ATOM 727 C CA . GLN A 1 88 ? 2.458 -1.114 0.889 1.00 93.19 88 GLN A CA 1
ATOM 728 C C . GLN A 1 88 ? 2.147 -1.454 -0.570 1.00 93.19 88 GLN A C 1
ATOM 730 O O . GLN A 1 88 ? 3.054 -1.485 -1.394 1.00 93.19 88 GLN A O 1
ATOM 735 N N . THR A 1 89 ? 0.870 -1.609 -0.922 1.00 93.50 89 THR A N 1
ATOM 736 C CA . THR A 1 89 ? 0.470 -1.893 -2.305 1.00 93.50 89 THR A CA 1
ATOM 737 C C . THR A 1 89 ? 0.841 -0.760 -3.258 1.00 93.50 89 THR A C 1
ATOM 739 O O . THR A 1 89 ? 1.328 -1.021 -4.356 1.00 93.50 89 THR A O 1
ATOM 742 N N . ALA A 1 90 ? 0.668 0.501 -2.848 1.00 92.62 90 ALA A N 1
ATOM 743 C CA . ALA A 1 90 ? 1.096 1.641 -3.652 1.00 92.62 90 ALA A CA 1
ATOM 744 C C . ALA A 1 90 ? 2.613 1.625 -3.895 1.00 92.62 90 ALA A C 1
ATOM 746 O O . ALA A 1 90 ? 3.054 1.900 -5.011 1.00 92.62 90 ALA A O 1
ATOM 747 N N . GLU A 1 91 ? 3.405 1.284 -2.878 1.00 94.25 91 GLU A N 1
ATOM 748 C CA . GLU A 1 91 ? 4.855 1.190 -3.013 1.00 94.25 91 GLU A CA 1
ATOM 749 C C . GLU A 1 91 ? 5.273 0.028 -3.919 1.00 94.25 91 GLU A C 1
ATOM 751 O O . GLU A 1 91 ? 6.067 0.231 -4.834 1.00 94.25 91 GLU A O 1
ATOM 756 N N . ASP A 1 92 ? 4.665 -1.149 -3.770 1.00 92.00 92 ASP A N 1
ATOM 757 C CA . ASP A 1 92 ? 4.913 -2.290 -4.656 1.00 92.00 92 ASP A CA 1
ATOM 758 C C . ASP A 1 92 ? 4.611 -1.943 -6.123 1.00 92.00 92 ASP A C 1
ATOM 760 O O . ASP A 1 92 ? 5.378 -2.291 -7.027 1.00 92.00 92 ASP A O 1
ATOM 764 N N . CYS A 1 93 ? 3.520 -1.214 -6.378 1.00 90.81 93 CYS A N 1
ATOM 765 C CA . CYS A 1 93 ? 3.183 -0.720 -7.711 1.00 90.81 93 CYS A CA 1
ATOM 766 C C . CYS A 1 93 ? 4.230 0.269 -8.245 1.00 90.81 93 CYS A C 1
ATOM 768 O O . CYS A 1 93 ? 4.655 0.140 -9.394 1.00 90.81 93 CYS A O 1
ATOM 770 N N . ARG A 1 94 ? 4.701 1.219 -7.424 1.00 91.19 94 ARG A N 1
ATOM 771 C CA . ARG A 1 94 ? 5.781 2.142 -7.820 1.00 91.19 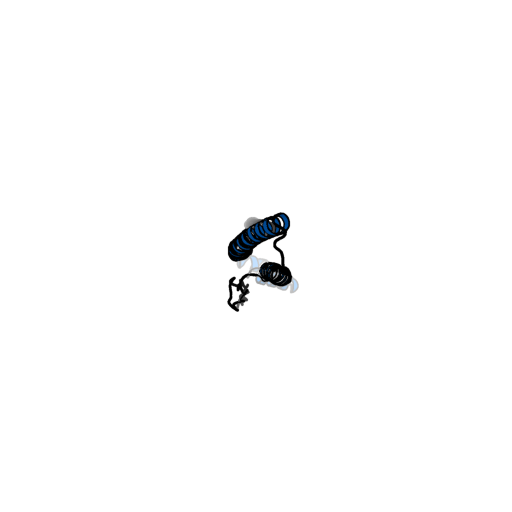94 ARG A CA 1
ATOM 772 C C . ARG A 1 94 ? 7.062 1.391 -8.154 1.00 91.19 94 ARG A C 1
ATOM 774 O O . ARG A 1 94 ? 7.657 1.659 -9.191 1.00 91.19 94 ARG A O 1
ATOM 781 N N . GLN A 1 95 ? 7.464 0.419 -7.339 1.00 89.50 95 GLN A N 1
ATOM 782 C CA . GLN A 1 95 ? 8.681 -0.362 -7.576 1.00 89.50 95 GLN A CA 1
ATOM 783 C C . GLN A 1 95 ? 8.604 -1.177 -8.875 1.00 89.50 95 GLN A C 1
ATOM 785 O O . GLN A 1 95 ? 9.585 -1.257 -9.619 1.00 89.50 95 GLN A O 1
ATOM 790 N N . LYS A 1 96 ? 7.424 -1.725 -9.198 1.00 87.25 96 LYS A N 1
ATOM 791 C CA . LYS A 1 96 ? 7.166 -2.398 -10.483 1.00 87.25 96 LYS A CA 1
ATOM 792 C C . LYS A 1 96 ? 7.230 -1.446 -11.682 1.00 87.25 96 LYS A C 1
ATOM 794 O O . LYS A 1 96 ? 7.552 -1.903 -12.773 1.00 87.25 96 LYS A O 1
ATOM 799 N N . LEU A 1 97 ? 6.954 -0.154 -11.495 1.00 85.44 97 LEU A N 1
ATOM 800 C CA . LEU A 1 97 ? 7.070 0.874 -12.538 1.00 85.44 97 LEU A CA 1
ATOM 801 C C . LEU A 1 97 ? 8.497 1.413 -12.689 1.00 85.44 97 LEU A C 1
ATOM 803 O O . LEU A 1 97 ? 8.938 1.663 -13.811 1.00 85.44 97 LEU A O 1
ATOM 807 N N . ILE A 1 98 ? 9.218 1.592 -11.581 1.00 85.25 98 ILE A N 1
ATOM 808 C CA . ILE A 1 98 ? 10.554 2.199 -11.570 1.00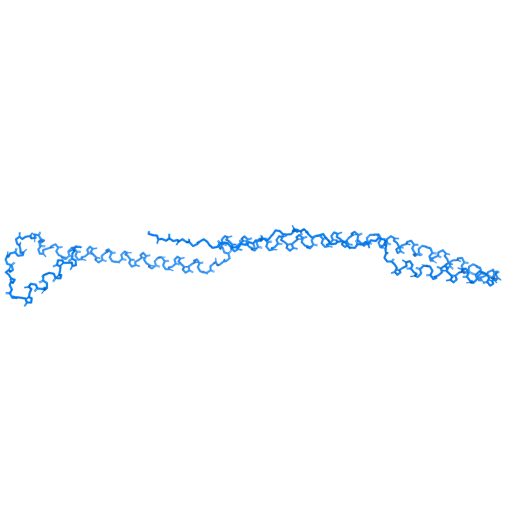 85.25 98 ILE A CA 1
ATOM 809 C C . ILE A 1 98 ? 11.563 1.305 -12.292 1.00 85.25 98 ILE A C 1
ATOM 811 O O . ILE A 1 98 ? 12.219 1.780 -13.212 1.00 85.25 98 ILE A O 1
ATOM 815 N N . ARG A 1 99 ? 11.645 0.008 -11.954 1.00 80.44 99 ARG A N 1
ATOM 816 C CA . ARG A 1 99 ? 12.692 -0.872 -12.517 1.00 80.44 99 ARG A CA 1
ATOM 817 C C . ARG A 1 99 ? 12.686 -0.931 -14.051 1.00 80.44 99 ARG A C 1
ATOM 819 O O . ARG A 1 99 ? 13.723 -0.648 -14.642 1.00 80.44 99 ARG A O 1
ATOM 826 N N . PRO A 1 100 ? 11.551 -1.211 -14.724 1.00 79.50 100 PRO A N 1
ATOM 827 C CA . PRO A 1 100 ? 11.534 -1.245 -16.183 1.00 79.50 100 PRO A CA 1
ATOM 828 C C . PRO A 1 100 ? 11.834 0.131 -16.791 1.00 79.50 100 PRO A C 1
ATOM 830 O O . PRO A 1 100 ? 12.459 0.216 -17.846 1.00 79.50 100 PRO A O 1
ATOM 833 N N . THR A 1 101 ? 11.406 1.212 -16.125 1.00 82.12 101 THR A N 1
ATOM 834 C CA . THR A 1 101 ? 11.670 2.590 -16.565 1.00 82.12 101 THR A CA 1
ATOM 835 C C . THR A 1 101 ? 13.162 2.909 -16.519 1.00 82.12 101 THR A C 1
ATOM 837 O O . THR A 1 101 ? 13.698 3.431 -17.497 1.00 82.12 101 THR A O 1
ATOM 840 N N . ASP A 1 102 ? 13.840 2.549 -15.431 1.00 84.81 102 ASP A N 1
ATOM 841 C CA . ASP A 1 102 ? 15.281 2.740 -15.271 1.00 84.81 102 ASP A CA 1
ATOM 842 C C . ASP A 1 102 ? 16.075 1.931 -16.303 1.00 84.81 102 ASP A C 1
ATOM 844 O O . ASP A 1 102 ? 16.989 2.473 -16.932 1.00 84.81 102 ASP A O 1
ATOM 848 N N . ASP A 1 103 ? 15.681 0.678 -16.552 1.00 84.19 103 ASP A N 1
ATOM 849 C CA . ASP A 1 103 ? 16.301 -0.178 -17.569 1.00 84.19 103 ASP A CA 1
ATOM 850 C C . ASP A 1 103 ? 16.155 0.419 -18.980 1.00 84.19 103 ASP A C 1
ATOM 852 O O . ASP A 1 103 ? 17.133 0.516 -19.729 1.00 84.19 103 ASP A O 1
ATOM 856 N N . ASN A 1 104 ? 14.960 0.906 -19.336 1.00 84.12 104 ASN A N 1
ATOM 857 C CA . ASN A 1 104 ? 14.720 1.569 -20.622 1.00 84.12 104 ASN A CA 1
ATOM 858 C C . ASN A 1 104 ? 15.541 2.863 -20.756 1.00 84.12 104 ASN A C 1
ATOM 860 O O . ASN A 1 104 ? 16.156 3.114 -21.795 1.00 84.12 104 ASN A O 1
ATOM 864 N N . ILE A 1 105 ? 15.618 3.677 -19.698 1.00 87.69 105 ILE A N 1
ATOM 865 C CA . ILE A 1 105 ? 16.456 4.884 -19.683 1.00 87.69 105 ILE A CA 1
ATOM 866 C C . ILE A 1 105 ? 17.934 4.516 -19.865 1.00 87.69 105 ILE A C 1
ATOM 868 O O . ILE A 1 105 ? 18.647 5.197 -20.610 1.00 87.69 105 ILE A O 1
ATOM 872 N N . ALA A 1 106 ? 18.412 3.453 -19.215 1.00 89.19 106 ALA A N 1
ATOM 873 C CA . ALA A 1 106 ? 19.784 2.979 -19.354 1.00 89.19 106 ALA A CA 1
ATOM 874 C C . ALA A 1 106 ? 20.084 2.513 -20.789 1.00 89.19 106 ALA A C 1
ATOM 876 O O . ALA A 1 106 ? 21.125 2.870 -21.351 1.00 89.19 106 ALA A O 1
ATOM 877 N N . GLU A 1 107 ? 19.158 1.789 -21.423 1.00 88.44 107 GLU A N 1
ATOM 878 C CA . GLU A 1 107 ? 19.288 1.360 -22.817 1.00 88.44 107 GLU A CA 1
ATOM 879 C C . GLU A 1 107 ? 19.315 2.556 -23.783 1.00 88.44 107 GLU A C 1
ATOM 881 O O . GLU A 1 107 ? 20.183 2.629 -24.661 1.00 88.44 107 GLU A O 1
ATOM 886 N N . ILE A 1 108 ? 18.420 3.533 -23.593 1.00 89.38 108 ILE A N 1
ATOM 887 C CA . ILE A 1 108 ? 18.390 4.775 -24.380 1.00 89.38 108 ILE A CA 1
ATOM 888 C C . ILE A 1 108 ? 19.715 5.529 -24.234 1.00 89.38 108 ILE A C 1
ATOM 890 O O . ILE A 1 108 ? 20.295 5.936 -25.242 1.00 89.38 108 ILE A O 1
ATOM 894 N N . LYS A 1 109 ? 20.237 5.677 -23.007 1.00 91.31 109 LYS A N 1
ATOM 895 C CA . LYS A 1 109 ? 21.537 6.322 -22.753 1.00 91.31 109 LYS A CA 1
ATOM 896 C C . LYS A 1 109 ? 22.677 5.603 -23.471 1.00 91.31 109 LYS A C 1
ATOM 898 O O . LYS A 1 109 ? 23.511 6.259 -24.093 1.00 91.31 109 LYS A O 1
ATOM 903 N N . LYS A 1 110 ? 22.709 4.267 -23.427 1.00 92.56 110 LYS A N 1
ATOM 904 C CA . LYS A 1 110 ? 23.733 3.468 -24.116 1.00 92.56 110 LYS A CA 1
ATOM 905 C C . LYS A 1 110 ? 23.699 3.700 -25.629 1.00 92.56 110 LYS A C 1
ATOM 907 O O . LYS A 1 110 ? 24.741 3.988 -26.216 1.00 92.56 110 LYS A O 1
ATOM 912 N N . LYS A 1 111 ? 22.510 3.638 -26.241 1.00 89.06 111 LYS A N 1
ATOM 913 C CA . LYS A 1 111 ? 22.324 3.890 -27.682 1.00 89.06 111 LYS A CA 1
ATOM 914 C C . LYS A 1 111 ? 22.690 5.322 -28.063 1.00 89.06 111 LYS A C 1
ATOM 916 O O . LYS A 1 111 ? 23.358 5.529 -29.071 1.00 89.06 111 LYS A O 1
ATOM 921 N N . LEU A 1 112 ? 22.307 6.301 -27.244 1.00 92.19 112 LEU A N 1
ATOM 922 C CA . LEU A 1 112 ? 22.647 7.705 -27.464 1.00 92.19 112 LEU A CA 1
ATOM 923 C C . LEU A 1 112 ? 24.165 7.936 -27.416 1.00 92.19 112 LEU A C 1
ATOM 925 O O . LEU A 1 112 ? 24.701 8.634 -28.270 1.00 92.19 112 LEU A O 1
ATOM 929 N N . ASN A 1 113 ? 24.872 7.326 -26.463 1.00 92.75 113 ASN A N 1
ATOM 930 C CA . ASN A 1 113 ? 26.328 7.451 -26.355 1.00 92.75 113 ASN A CA 1
ATOM 931 C C . ASN A 1 113 ? 27.064 6.825 -27.547 1.00 92.75 113 ASN A C 1
ATOM 933 O O . ASN A 1 113 ? 28.036 7.404 -28.038 1.00 92.75 113 ASN A O 1
ATOM 937 N N . GLN A 1 114 ? 26.595 5.671 -28.030 1.00 89.31 114 GLN A N 1
ATOM 938 C CA . GLN A 1 114 ? 27.115 5.055 -29.256 1.00 89.31 114 GLN A CA 1
ATOM 939 C C . GLN A 1 114 ? 26.887 5.979 -30.455 1.00 89.31 114 GLN A C 1
ATOM 941 O O . GLN A 1 114 ? 27.835 6.339 -31.142 1.00 89.31 114 GLN A O 1
ATOM 946 N N . PHE A 1 115 ? 25.661 6.478 -30.613 1.00 87.44 115 PHE A N 1
ATOM 947 C CA . PHE A 1 115 ? 25.297 7.415 -31.671 1.00 87.44 115 PHE A CA 1
ATOM 948 C C . PHE A 1 115 ? 26.139 8.703 -31.664 1.00 87.44 115 PHE A C 1
ATOM 950 O O . PHE A 1 115 ? 26.591 9.149 -32.715 1.00 87.44 115 PHE A O 1
ATOM 957 N N . ILE A 1 116 ? 26.393 9.293 -30.490 1.00 89.12 116 ILE A N 1
ATOM 958 C CA . ILE A 1 116 ? 27.254 10.480 -30.352 1.00 89.12 116 ILE A CA 1
ATOM 959 C C . ILE A 1 116 ? 28.700 10.163 -30.752 1.00 89.12 116 ILE A C 1
ATOM 961 O O . ILE A 1 116 ? 29.351 10.992 -31.385 1.00 89.12 116 ILE A O 1
ATOM 965 N N . THR A 1 117 ? 29.209 8.989 -30.376 1.00 87.75 117 THR A N 1
ATOM 966 C CA . THR A 1 117 ? 30.563 8.548 -30.745 1.00 87.75 117 THR A CA 1
ATOM 967 C C . THR A 1 117 ? 30.697 8.399 -32.259 1.00 87.75 117 THR A C 1
ATOM 969 O O . THR A 1 117 ? 31.625 8.960 -32.840 1.00 87.75 117 THR A O 1
ATOM 972 N N . ASP A 1 118 ? 29.739 7.727 -32.900 1.00 83.25 118 ASP A N 1
ATOM 973 C CA . ASP A 1 118 ? 29.727 7.522 -34.352 1.00 83.25 118 ASP A CA 1
ATOM 974 C C . ASP A 1 118 ? 29.638 8.856 -35.110 1.00 83.25 118 ASP A C 1
ATOM 976 O O . ASP A 1 118 ? 30.372 9.081 -36.071 1.00 83.25 118 ASP A O 1
ATOM 980 N N . LEU A 1 119 ? 28.791 9.780 -34.638 1.00 86.00 119 LEU A N 1
ATOM 981 C CA . LEU A 1 119 ? 28.672 11.130 -35.194 1.00 86.00 119 LEU A CA 1
ATOM 982 C C . LEU A 1 119 ? 29.978 11.921 -35.114 1.00 86.00 119 LEU A C 1
ATOM 984 O O . LEU A 1 119 ? 30.338 12.608 -36.067 1.00 86.00 119 LEU A O 1
ATOM 988 N N . ARG A 1 120 ? 30.675 11.855 -33.972 1.00 86.50 120 ARG A N 1
ATOM 989 C CA . ARG A 1 120 ? 31.963 12.542 -33.797 1.00 86.50 120 ARG A CA 1
ATOM 990 C C . ARG A 1 120 ? 33.002 11.994 -34.759 1.00 86.50 120 ARG A C 1
ATOM 992 O O . ARG A 1 120 ? 33.663 12.787 -35.410 1.00 86.50 120 ARG A O 1
ATOM 999 N N . LYS A 1 121 ? 33.081 10.668 -34.891 1.00 84.06 121 LYS A N 1
ATOM 1000 C CA . LYS A 1 121 ? 34.019 10.019 -35.806 1.00 84.06 121 LYS A CA 1
ATOM 1001 C C . LYS A 1 121 ? 33.799 10.468 -37.251 1.00 84.06 121 LYS A C 1
ATOM 1003 O O . LYS A 1 121 ? 34.737 10.900 -37.895 1.00 84.06 121 LYS A O 1
ATOM 1008 N N . ILE A 1 122 ? 32.556 10.456 -37.726 1.00 81.25 122 ILE A N 1
ATOM 1009 C CA . ILE A 1 122 ? 32.260 10.824 -39.118 1.00 81.25 122 ILE A CA 1
ATOM 1010 C C . ILE A 1 122 ? 32.445 12.326 -39.370 1.00 81.25 122 ILE A C 1
ATOM 1012 O O . ILE A 1 122 ? 32.865 12.718 -40.452 1.00 81.25 122 ILE A O 1
ATOM 1016 N N . ARG A 1 123 ? 32.175 13.174 -38.369 1.00 81.88 123 ARG A N 1
ATOM 1017 C CA . ARG A 1 123 ? 32.529 14.598 -38.429 1.00 81.88 123 ARG A CA 1
ATOM 1018 C C . ARG A 1 123 ? 34.043 14.789 -38.551 1.00 81.88 123 ARG A C 1
ATOM 1020 O O . ARG A 1 123 ? 34.473 15.648 -39.307 1.00 81.88 123 ARG A O 1
ATOM 1027 N N . ASP A 1 124 ? 34.821 14.043 -37.773 1.00 84.44 124 ASP A N 1
ATOM 1028 C CA . ASP A 1 124 ? 36.281 14.161 -37.749 1.00 84.44 124 ASP A CA 1
ATOM 1029 C C . ASP A 1 124 ? 36.916 13.585 -39.033 1.00 84.44 124 ASP A C 1
ATOM 1031 O O . ASP A 1 124 ? 37.926 14.111 -39.495 1.00 84.44 124 ASP A O 1
ATOM 1035 N N . ASP A 1 125 ? 36.285 12.572 -39.638 1.00 83.75 125 ASP A N 1
ATOM 1036 C CA . ASP A 1 125 ? 36.679 11.951 -40.911 1.00 83.75 125 ASP A CA 1
ATOM 1037 C C . ASP A 1 125 ? 36.175 12.733 -42.160 1.00 83.75 125 ASP A C 1
ATOM 1039 O O . ASP A 1 125 ? 36.504 12.353 -43.281 1.00 83.75 125 ASP A O 1
ATOM 1043 N N . ASP A 1 126 ? 35.377 13.802 -41.983 1.00 78.56 126 ASP A N 1
ATOM 1044 C CA . ASP A 1 126 ? 34.694 14.600 -43.035 1.00 78.56 126 ASP A CA 1
ATOM 1045 C C . ASP A 1 126 ? 33.864 13.760 -44.043 1.00 78.56 126 ASP A C 1
ATOM 1047 O O . ASP A 1 126 ? 33.604 14.168 -45.172 1.00 78.56 126 ASP A O 1
ATOM 1051 N N . ASP A 1 127 ? 33.413 12.567 -43.631 1.00 74.44 127 ASP A N 1
ATOM 1052 C CA . ASP A 1 127 ? 32.742 11.559 -44.477 1.00 74.44 127 ASP A CA 1
ATOM 1053 C C . ASP A 1 127 ? 31.210 11.570 -44.303 1.00 74.44 127 ASP A C 1
ATOM 1055 O O . ASP A 1 127 ? 30.547 10.543 -44.115 1.00 74.44 127 ASP A O 1
ATOM 1059 N N . PHE A 1 128 ? 30.605 12.760 -44.288 1.00 75.06 128 PHE A N 1
ATOM 1060 C CA . PHE A 1 128 ? 29.153 12.894 -44.155 1.00 75.06 128 PHE A CA 1
ATOM 1061 C C . PHE A 1 128 ? 28.487 13.297 -45.471 1.00 75.06 128 PHE A C 1
ATOM 1063 O O . PHE A 1 128 ? 28.828 14.286 -46.110 1.00 75.06 128 PHE A O 1
ATOM 1070 N N . HIS A 1 129 ? 27.440 12.555 -45.831 1.00 75.62 129 HIS A N 1
ATOM 1071 C CA . HIS A 1 129 ? 26.563 12.870 -46.959 1.00 75.62 129 HIS A CA 1
ATOM 1072 C C . HIS A 1 129 ? 25.133 13.141 -46.466 1.00 75.62 129 HIS A C 1
ATOM 1074 O O . HIS A 1 129 ? 24.748 12.736 -45.365 1.00 75.62 129 HIS A O 1
ATOM 1080 N N . GLU A 1 130 ? 24.302 13.780 -47.292 1.00 73.38 130 GLU A N 1
ATOM 1081 C CA . GLU A 1 130 ? 22.917 14.158 -46.956 1.00 73.38 130 GLU A CA 1
ATOM 1082 C C . GLU A 1 130 ? 22.065 12.979 -46.434 1.00 73.38 130 GLU A C 1
ATOM 1084 O O . GLU A 1 130 ? 21.270 13.121 -45.500 1.00 73.38 130 GLU A O 1
ATOM 1089 N N . ILE A 1 131 ? 22.299 11.772 -46.961 1.00 71.38 131 ILE A N 1
ATOM 1090 C CA . ILE A 1 131 ? 21.636 10.531 -46.528 1.00 71.38 131 ILE A CA 1
ATOM 1091 C C . ILE A 1 131 ? 21.975 10.188 -45.065 1.00 71.38 131 ILE A C 1
ATOM 1093 O O . ILE A 1 131 ? 21.106 9.736 -44.313 1.00 71.38 131 ILE A O 1
ATOM 1097 N N . HIS A 1 132 ? 23.211 10.442 -44.629 1.00 75.12 132 HIS A N 1
ATOM 1098 C CA . HIS A 1 132 ? 23.652 10.197 -43.254 1.00 75.12 132 HIS A CA 1
ATOM 1099 C C . HIS A 1 132 ? 22.985 11.182 -42.293 1.00 75.12 132 HIS A C 1
ATOM 1101 O O . HIS A 1 132 ? 22.434 10.766 -41.272 1.00 75.12 132 HIS A O 1
ATOM 1107 N N . LEU A 1 133 ? 22.931 12.464 -42.669 1.00 80.81 133 LEU A N 1
ATOM 1108 C CA . LEU A 1 133 ? 22.268 13.510 -41.886 1.00 80.81 133 LEU A CA 1
ATOM 1109 C C . LEU A 1 133 ? 20.781 13.196 -41.661 1.00 80.81 133 LEU A C 1
ATOM 1111 O O . LEU A 1 133 ? 20.291 13.296 -40.532 1.00 80.81 133 LEU A O 1
ATOM 1115 N N . ASN A 1 134 ? 20.071 12.746 -42.700 1.00 82.81 134 ASN A N 1
ATOM 1116 C CA . ASN A 1 134 ? 18.665 12.352 -42.581 1.00 82.81 134 ASN A CA 1
ATOM 1117 C C . ASN A 1 134 ? 18.474 11.119 -41.689 1.00 82.81 134 ASN A C 1
ATOM 1119 O O . ASN A 1 134 ? 17.607 11.124 -40.809 1.00 82.81 134 ASN A O 1
ATOM 1123 N N . LYS A 1 135 ? 19.309 10.085 -41.847 1.00 83.31 135 LYS A N 1
ATOM 1124 C CA . LYS A 1 135 ? 19.262 8.881 -41.002 1.00 83.31 135 LYS A CA 1
ATOM 1125 C C . LYS A 1 135 ? 19.490 9.214 -39.525 1.00 83.31 135 LYS A C 1
ATOM 1127 O O . LYS A 1 135 ? 18.770 8.715 -38.660 1.00 83.31 135 LYS A O 1
ATOM 1132 N N . TRP A 1 136 ? 20.458 10.074 -39.225 1.00 84.62 136 TRP A N 1
ATOM 1133 C CA . TRP A 1 136 ? 20.766 10.483 -37.855 1.00 84.62 136 TRP A CA 1
ATOM 1134 C C . TRP A 1 136 ? 19.668 11.330 -37.227 1.00 84.62 136 TRP A C 1
ATOM 1136 O O . TRP A 1 136 ? 19.355 11.153 -36.050 1.00 84.62 136 TRP A O 1
ATOM 1146 N N . ARG A 1 137 ? 19.029 12.201 -38.013 1.00 87.75 137 ARG A N 1
ATOM 1147 C CA . ARG A 1 137 ? 17.870 12.971 -37.558 1.00 87.75 137 ARG A CA 1
ATOM 1148 C C . ARG A 1 137 ? 16.712 12.054 -37.166 1.00 87.75 137 ARG A C 1
ATOM 1150 O O . ARG A 1 137 ? 16.129 12.242 -36.102 1.00 87.75 137 ARG A O 1
ATOM 1157 N N . LEU A 1 138 ? 16.422 11.039 -37.982 1.00 88.75 138 LEU A N 1
ATOM 1158 C CA . LEU A 1 138 ? 15.377 10.052 -37.695 1.00 88.75 138 LEU A CA 1
ATOM 1159 C C . LEU A 1 138 ? 15.683 9.236 -36.432 1.00 88.75 138 LEU A C 1
ATOM 1161 O O . LEU A 1 138 ? 14.810 9.104 -35.576 1.00 88.75 138 LEU A O 1
ATOM 1165 N N . LEU A 1 139 ? 16.921 8.758 -36.276 1.00 87.00 139 LEU A N 1
ATOM 1166 C CA . LEU A 1 139 ? 17.369 8.038 -35.076 1.00 87.00 139 LEU A CA 1
ATOM 1167 C C . LEU A 1 139 ? 17.244 8.888 -33.806 1.00 87.00 139 LEU A C 1
ATOM 1169 O O . LEU A 1 139 ? 16.770 8.407 -32.777 1.00 87.00 139 LEU A O 1
ATOM 1173 N N . LEU A 1 140 ? 17.629 10.164 -33.874 1.00 90.12 140 LEU A N 1
ATOM 1174 C CA . LEU A 1 140 ? 17.501 11.083 -32.748 1.00 90.12 140 LEU A CA 1
ATOM 1175 C C . LEU A 1 140 ? 16.031 11.300 -32.358 1.00 90.12 140 LEU A C 1
ATOM 1177 O O . LEU A 1 140 ? 15.699 11.293 -31.172 1.00 90.12 140 LEU A O 1
ATOM 1181 N N . GLU A 1 141 ? 15.142 11.471 -33.337 1.00 90.94 141 GLU A N 1
ATOM 1182 C CA . GLU A 1 141 ? 13.704 11.593 -33.082 1.00 90.94 141 GLU A CA 1
ATOM 1183 C C . GLU A 1 141 ? 13.096 10.296 -32.527 1.00 90.94 141 GLU A C 1
ATOM 1185 O O . GLU A 1 141 ? 12.234 10.349 -31.648 1.00 90.94 141 GLU A O 1
ATOM 1190 N N . GLU A 1 142 ? 13.571 9.128 -32.960 1.00 89.00 142 GLU A N 1
ATOM 1191 C CA . GLU A 1 142 ? 13.159 7.837 -32.403 1.00 89.00 142 GLU A CA 1
ATOM 1192 C C . GLU A 1 142 ? 13.561 7.698 -30.927 1.00 89.00 142 GLU A C 1
ATOM 1194 O O . GLU A 1 142 ? 12.727 7.340 -30.093 1.00 89.00 142 GLU A O 1
ATOM 1199 N N . LEU A 1 143 ? 14.805 8.044 -30.575 1.00 87.75 143 LEU A N 1
ATOM 1200 C CA . LEU A 1 143 ? 15.276 8.024 -29.185 1.00 87.75 143 LEU A CA 1
ATOM 1201 C C . LEU A 1 143 ? 14.481 9.001 -28.305 1.00 87.75 143 LEU A C 1
ATOM 1203 O O . LEU A 1 143 ? 14.095 8.650 -27.189 1.00 87.75 143 LEU A O 1
ATOM 1207 N N . LYS A 1 144 ? 14.160 10.198 -28.816 1.00 88.75 144 LYS A N 1
ATOM 1208 C CA . LYS A 1 144 ? 13.291 11.164 -28.120 1.00 88.75 144 LYS A CA 1
ATOM 1209 C C . LYS A 1 144 ? 11.878 10.621 -27.905 1.00 88.75 144 LYS A C 1
ATOM 1211 O O . LYS A 1 144 ? 11.300 10.850 -26.844 1.00 88.75 144 LYS A O 1
ATOM 1216 N N . LYS A 1 145 ? 11.309 9.919 -28.890 1.00 86.94 145 LYS A N 1
ATOM 1217 C CA . LYS A 1 145 ? 9.988 9.284 -28.762 1.00 86.94 145 LYS A CA 1
ATOM 1218 C C . LYS A 1 145 ? 10.005 8.162 -27.727 1.00 86.94 145 LYS A C 1
ATOM 1220 O O . LYS A 1 145 ? 9.133 8.147 -26.866 1.00 86.94 145 LYS A O 1
ATOM 1225 N N . LYS A 1 146 ? 11.021 7.295 -27.754 1.00 83.00 146 LYS A N 1
ATOM 1226 C CA . LYS A 1 146 ? 11.202 6.200 -26.783 1.00 83.00 146 LYS A CA 1
ATOM 1227 C C . LYS A 1 146 ? 11.408 6.684 -25.350 1.00 83.00 146 LYS A C 1
ATOM 1229 O O . LYS A 1 146 ? 10.999 6.002 -24.424 1.00 83.00 146 LYS A O 1
ATOM 1234 N N . LEU A 1 147 ? 12.003 7.863 -25.166 1.00 83.69 147 LEU A N 1
ATOM 1235 C CA . LEU A 1 147 ? 12.120 8.487 -23.847 1.00 83.69 147 LEU A CA 1
ATOM 1236 C C . LEU A 1 147 ? 10.773 9.016 -23.328 1.00 83.69 147 LEU A C 1
ATOM 1238 O O . LEU A 1 147 ? 10.529 9.012 -22.127 1.00 83.69 147 LEU A O 1
ATOM 1242 N N . LYS A 1 148 ? 9.914 9.508 -24.230 1.00 78.81 148 LYS A N 1
ATOM 1243 C CA . LYS A 1 148 ? 8.598 10.071 -23.889 1.00 78.81 148 LYS A CA 1
ATOM 1244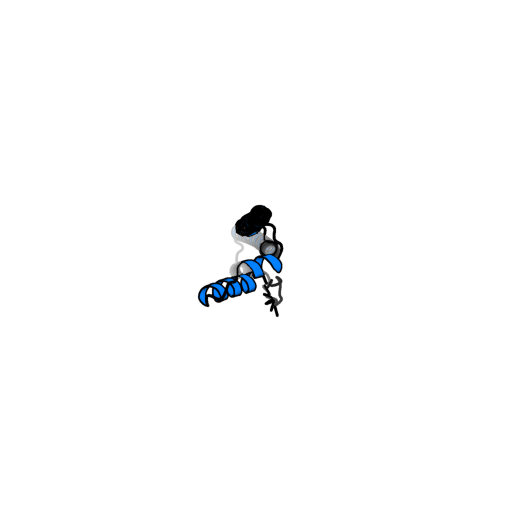 C C . LYS A 1 148 ? 7.503 9.017 -23.748 1.00 78.81 148 LYS A C 1
ATOM 1246 O O . LYS A 1 148 ? 6.502 9.288 -23.093 1.00 78.81 148 LYS A O 1
ATOM 1251 N N . GLN A 1 149 ? 7.653 7.861 -24.388 1.00 68.94 149 GLN A N 1
ATOM 1252 C CA . GLN A 1 149 ? 6.730 6.748 -24.224 1.00 68.94 149 GLN A CA 1
ATOM 1253 C C . GLN A 1 149 ? 7.140 5.931 -22.994 1.00 68.94 149 GLN A C 1
ATOM 1255 O O . GLN A 1 149 ? 8.228 5.353 -22.999 1.00 68.94 149 GLN A O 1
ATOM 1260 N N . PRO A 1 150 ? 6.301 5.859 -21.944 1.00 60.66 150 PRO A N 1
ATOM 1261 C CA . PRO A 1 150 ? 6.502 4.858 -20.908 1.00 60.66 150 PRO A CA 1
ATOM 1262 C C . PRO A 1 150 ? 6.457 3.466 -21.554 1.00 60.66 150 PRO A C 1
ATOM 1264 O O . PRO A 1 150 ? 5.832 3.285 -22.604 1.00 60.66 150 PRO A O 1
ATOM 1267 N N . LEU A 1 151 ? 7.135 2.486 -20.944 1.00 64.25 151 LEU A N 1
ATOM 1268 C CA . LEU A 1 151 ? 7.027 1.080 -21.345 1.00 64.25 151 LEU A CA 1
ATOM 1269 C C . LEU A 1 151 ? 5.551 0.680 -21.499 1.00 64.25 151 LEU A C 1
ATOM 1271 O O . LEU A 1 151 ? 4.692 1.327 -20.908 1.00 64.25 151 LEU A O 1
ATOM 1275 N N . ASN A 1 152 ? 5.271 -0.394 -22.250 1.00 68.12 152 ASN A N 1
ATOM 1276 C CA . ASN A 1 152 ? 3.944 -1.014 -22.417 1.00 68.12 152 ASN A CA 1
ATOM 1277 C C . ASN A 1 152 ? 3.348 -1.500 -21.072 1.00 68.12 152 ASN A C 1
ATOM 1279 O O . ASN A 1 152 ? 3.145 -2.692 -20.858 1.00 68.12 152 ASN A O 1
ATOM 1283 N N . VAL A 1 153 ? 3.104 -0.584 -20.144 1.00 70.81 153 VAL A N 1
ATOM 1284 C CA . VAL A 1 153 ? 2.613 -0.802 -18.794 1.00 70.81 153 VAL A CA 1
ATOM 1285 C C . VAL A 1 153 ? 1.361 0.047 -18.669 1.00 70.81 153 VAL A C 1
ATOM 1287 O O . VAL A 1 153 ? 1.388 1.259 -18.876 1.00 70.81 153 VAL A O 1
ATOM 1290 N N . ALA A 1 154 ? 0.254 -0.612 -18.360 1.00 76.00 154 ALA A N 1
ATOM 1291 C CA . ALA A 1 154 ? -1.022 0.028 -18.109 1.00 76.00 154 ALA A CA 1
ATOM 1292 C C . ALA A 1 154 ? -1.358 -0.101 -16.625 1.00 76.00 154 ALA A C 1
ATOM 1294 O O . ALA A 1 154 ? -1.053 -1.115 -15.995 1.00 76.00 154 ALA A O 1
ATOM 1295 N N . ILE A 1 155 ? -2.001 0.926 -16.081 1.00 81.19 155 ILE A N 1
ATOM 1296 C CA . ILE A 1 155 ? -2.657 0.830 -14.781 1.00 81.19 155 ILE A CA 1
ATOM 1297 C C . ILE A 1 155 ? -4.043 0.244 -15.043 1.00 81.19 155 ILE A C 1
ATOM 1299 O O . ILE A 1 155 ? -4.786 0.763 -15.874 1.00 81.19 155 ILE A O 1
ATOM 1303 N N . LEU A 1 156 ? -4.362 -0.851 -14.361 1.00 85.62 156 LEU A N 1
ATOM 1304 C CA . LEU A 1 156 ? -5.678 -1.476 -14.386 1.00 85.62 156 LEU A CA 1
ATOM 1305 C C . LEU A 1 156 ? -6.309 -1.315 -13.007 1.00 85.62 156 LEU A C 1
ATOM 1307 O O . LEU A 1 156 ? -5.662 -1.580 -11.994 1.00 85.62 156 LEU A O 1
ATOM 1311 N N . GLU A 1 157 ? -7.564 -0.882 -12.979 1.00 80.81 157 GLU A N 1
ATOM 1312 C CA . GLU A 1 157 ? -8.356 -0.797 -11.756 1.00 80.81 157 GLU A CA 1
ATOM 1313 C C . GLU A 1 157 ? -9.294 -2.002 -11.690 1.00 80.81 157 GLU A C 1
ATOM 1315 O O . GLU A 1 157 ? -10.133 -2.201 -12.570 1.00 80.81 157 GLU A O 1
ATOM 1320 N N . GLU A 1 158 ? -9.148 -2.821 -10.650 1.00 83.12 158 GLU A N 1
ATOM 1321 C CA . GLU A 1 158 ? -10.031 -3.958 -10.405 1.00 83.12 158 GLU A CA 1
ATOM 1322 C C . GLU A 1 158 ? -11.109 -3.569 -9.379 1.00 83.12 158 GLU A C 1
ATOM 1324 O O . GLU A 1 158 ? -10.768 -3.146 -8.270 1.00 83.12 158 GLU A O 1
ATOM 1329 N N . PRO A 1 159 ? -12.409 -3.724 -9.695 1.00 76.94 159 PRO A N 1
ATOM 1330 C CA . PRO A 1 159 ? -13.509 -3.302 -8.829 1.00 76.94 159 PRO A CA 1
ATOM 1331 C C . PRO A 1 159 ? -13.780 -4.331 -7.720 1.00 76.94 159 PRO A C 1
ATOM 1333 O O . PRO A 1 159 ? -14.864 -4.906 -7.627 1.00 76.94 159 PRO A O 1
ATOM 1336 N N . THR A 1 160 ? -12.782 -4.597 -6.881 1.00 82.25 160 THR A N 1
ATOM 1337 C CA . THR A 1 160 ? -12.878 -5.536 -5.757 1.00 82.25 160 THR A CA 1
ATOM 1338 C C . THR A 1 160 ? -12.703 -4.819 -4.421 1.00 82.25 160 THR A C 1
ATOM 1340 O O . THR A 1 160 ? -12.076 -3.762 -4.326 1.00 82.25 160 THR A O 1
ATOM 1343 N N . SER A 1 161 ? -13.269 -5.388 -3.353 1.00 79.81 161 SER A N 1
ATOM 1344 C CA . SER A 1 161 ? -13.094 -4.872 -1.992 1.00 79.81 161 SER A CA 1
ATOM 1345 C C . SER A 1 161 ? -11.678 -5.186 -1.496 1.00 79.81 161 SER A C 1
ATOM 1347 O O . SER A 1 161 ? -11.452 -6.176 -0.805 1.00 79.81 161 SER A O 1
ATOM 1349 N N . PHE A 1 162 ? -10.712 -4.344 -1.862 1.00 84.75 162 PHE A N 1
ATOM 1350 C CA . PHE A 1 162 ? -9.320 -4.467 -1.415 1.00 84.75 162 PHE A CA 1
ATOM 1351 C C . PHE A 1 162 ? -9.185 -4.328 0.115 1.00 84.75 162 PHE A C 1
ATOM 1353 O O . PHE A 1 162 ? -8.374 -5.001 0.752 1.00 84.75 162 PHE A O 1
ATOM 1360 N N . ILE A 1 163 ? -10.024 -3.482 0.723 1.00 88.62 163 ILE A N 1
ATOM 1361 C CA . ILE A 1 163 ? -10.122 -3.294 2.173 1.00 88.62 163 ILE A CA 1
ATOM 1362 C C . ILE A 1 163 ? -11.549 -3.604 2.619 1.00 88.62 163 ILE A C 1
ATOM 1364 O O . ILE A 1 163 ? -12.513 -3.053 2.089 1.00 88.62 163 ILE A O 1
ATOM 1368 N N . ASN A 1 164 ? -11.679 -4.470 3.626 1.00 87.25 164 ASN A N 1
ATOM 1369 C CA . ASN A 1 164 ? -12.969 -4.807 4.224 1.00 87.25 164 ASN A CA 1
ATOM 1370 C C . ASN A 1 164 ? -13.570 -3.584 4.910 1.00 87.25 164 ASN A C 1
ATOM 1372 O O . ASN A 1 164 ? -12.909 -2.980 5.745 1.00 87.25 164 ASN A O 1
ATOM 1376 N N . LYS A 1 165 ? -14.832 -3.259 4.635 1.00 87.56 165 LYS A N 1
ATOM 1377 C CA . LYS A 1 165 ? -15.551 -2.188 5.333 1.00 87.56 165 LYS A CA 1
ATOM 1378 C C . LYS A 1 165 ? -16.004 -2.659 6.719 1.00 87.56 165 LYS A C 1
ATOM 1380 O O . LYS A 1 165 ? -16.722 -3.651 6.814 1.00 87.56 165 LYS A O 1
ATOM 1385 N N . ILE A 1 166 ? -15.655 -1.924 7.776 1.00 86.56 166 ILE A N 1
ATOM 1386 C CA . ILE A 1 166 ? -16.254 -2.113 9.107 1.00 86.56 166 ILE A CA 1
ATOM 1387 C C . ILE A 1 166 ? -17.564 -1.315 9.212 1.00 86.56 166 ILE A C 1
ATOM 1389 O O . ILE A 1 166 ? -17.713 -0.250 8.611 1.00 86.56 166 ILE A O 1
ATOM 1393 N N . SER A 1 167 ? -18.572 -1.846 9.902 1.00 88.06 167 SER A N 1
ATOM 1394 C CA . SER A 1 167 ? -19.874 -1.186 10.079 1.00 88.06 167 SER A CA 1
ATOM 1395 C C . SER A 1 167 ? -20.433 -1.477 11.467 1.00 88.06 167 SER A C 1
ATOM 1397 O O . SER A 1 167 ? -20.275 -2.581 11.983 1.00 88.06 167 SER A O 1
ATOM 1399 N N . ILE A 1 168 ? -21.074 -0.476 12.071 1.00 88.19 168 ILE A N 1
ATOM 1400 C CA . ILE A 1 168 ? -21.642 -0.568 13.419 1.00 88.19 168 ILE A CA 1
ATOM 1401 C C . ILE A 1 168 ? -23.125 -0.922 13.296 1.00 88.19 168 ILE A C 1
ATOM 1403 O O . ILE A 1 168 ? -23.873 -0.229 12.610 1.00 88.19 168 ILE A O 1
ATOM 1407 N N . ILE A 1 169 ? -23.552 -1.989 13.972 1.00 87.94 169 ILE A N 1
ATOM 1408 C CA . ILE A 1 169 ? -24.961 -2.390 14.067 1.00 87.94 169 ILE A CA 1
ATOM 1409 C C . ILE A 1 169 ? -25.417 -2.151 15.504 1.00 87.94 169 ILE A C 1
ATOM 1411 O O . ILE A 1 169 ? -24.935 -2.809 16.426 1.00 87.94 169 ILE A O 1
ATOM 1415 N N . ILE A 1 170 ? -26.355 -1.226 15.700 1.00 88.31 170 ILE A N 1
ATOM 1416 C CA . ILE A 1 170 ? -26.958 -0.970 17.011 1.00 88.31 170 ILE A CA 1
ATOM 1417 C C . ILE A 1 170 ? -28.155 -1.908 17.160 1.00 88.31 170 ILE A C 1
ATOM 1419 O O . ILE A 1 170 ? -29.151 -1.771 16.451 1.00 88.31 170 ILE A O 1
ATOM 1423 N N . LYS A 1 171 ? -28.059 -2.882 18.067 1.00 79.38 171 LYS A N 1
ATOM 1424 C CA . LYS A 1 171 ? -29.203 -3.726 18.426 1.00 79.38 171 LYS A CA 1
ATOM 1425 C C . LYS A 1 171 ? -30.021 -2.993 19.485 1.00 79.38 171 LYS A C 1
ATOM 1427 O O . LYS A 1 171 ? -29.537 -2.797 20.595 1.00 79.38 171 LYS A O 1
ATOM 1432 N N . ALA A 1 172 ? -31.241 -2.584 19.149 1.00 66.88 172 ALA A N 1
ATOM 1433 C CA . ALA A 1 172 ? -32.178 -2.067 20.138 1.00 66.88 172 ALA A CA 1
ATOM 1434 C C . ALA A 1 172 ? -32.591 -3.214 21.075 1.00 66.88 172 ALA A C 1
ATOM 1436 O O . ALA A 1 172 ? -33.206 -4.186 20.637 1.00 66.88 172 ALA A O 1
ATOM 1437 N N . SER A 1 173 ? -32.235 -3.124 22.354 1.00 51.56 173 SER A N 1
ATOM 1438 C CA . SER A 1 173 ? -32.782 -4.003 23.384 1.00 51.56 173 SER A CA 1
ATOM 1439 C C . SER A 1 173 ? -34.160 -3.478 23.781 1.00 51.56 173 SER A C 1
ATOM 1441 O O . SER A 1 173 ? -34.263 -2.507 24.526 1.00 51.56 173 SER A O 1
ATOM 1443 N N . PHE A 1 174 ? -35.217 -4.104 23.266 1.00 46.66 174 PHE A N 1
ATOM 1444 C CA . PHE A 1 174 ? -36.561 -3.939 23.813 1.00 46.66 174 PHE A CA 1
ATOM 1445 C C . PHE A 1 174 ? -36.642 -4.703 25.138 1.00 46.66 174 PHE A C 1
ATOM 1447 O O . PHE A 1 174 ? -36.579 -5.931 25.153 1.00 46.66 174 PHE A O 1
ATOM 1454 N N . SER A 1 175 ? -36.748 -3.974 26.245 1.00 45.94 175 SER A N 1
ATOM 1455 C CA . SER A 1 175 ? -37.171 -4.507 27.540 1.00 45.94 175 SER A CA 1
ATOM 1456 C C . SER A 1 175 ? -38.699 -4.537 27.570 1.00 45.94 175 SER A C 1
ATOM 1458 O O . SER A 1 175 ? -39.326 -3.475 27.562 1.00 45.94 175 SER A O 1
ATOM 1460 N N . GLY A 1 176 ? -39.267 -5.743 27.526 1.00 39.97 176 GLY A N 1
ATOM 1461 C CA . GLY A 1 176 ? -40.680 -6.019 27.800 1.00 39.97 176 GLY A CA 1
ATOM 1462 C C . GLY A 1 176 ? -40.897 -6.398 29.254 1.00 39.97 176 GLY A C 1
ATOM 1463 O O . GLY A 1 176 ? -39.945 -6.950 29.853 1.00 39.97 176 GLY A O 1
#

Sequence (176 aa):
TFCALYAIIEQMKLEGSLNIYVLAKLYPIRRSDLPKHHQEHVLELEKIVTDCDTFQNNISEQEKDLNHRSLVKQVNEWERDSIMKIKQTAEDCRQKLIRPTDDNIAEIKKKLNQFITDLRKIRDDDDFHEIHLNKWRLLLEELKKKLKQPLNVAILEEPTSFINKISIIIKASFSG

Radius of gyration: 46.84 Å; chains: 1; bounding box: 99×21×119 Å